Protein AF-A0A397E2P9-F1 (afdb_monomer_lite)

Secondary structure (DSSP, 8-state):
-HHHHHHHHHHHHHHHHT-PPPPPPPP-------------------TT-S--TTGGGTT-TTT-GGGHHHHHHHHHHHHHHHSPPPGGG-SS--HHHHHHHHHHHHHHHHHTT--HHHHHHHHHHHHH-

Foldseek 3Di:
DVVVVVVVVVVVVVVVVPDDDDDDDDDDDDDDDDDPPPPPPPPCPPPPPVDDPCVVVVPVPVVPSVCPVVVVVVCVVVCVVLPQDDCVVPPPDDPVNLVVVLVVVVVVCVVVVHDPVVSVVVSSVVSRD

Structure (mmCIF, N/CA/C/O backbone):
data_AF-A0A397E2P9-F1
#
_entry.id   AF-A0A397E2P9-F1
#
loop_
_atom_site.group_PDB
_atom_site.id
_atom_site.type_symbol
_atom_site.label_atom_id
_atom_site.label_alt_id
_atom_site.label_comp_id
_atom_site.label_asym_id
_atom_site.label_entity_id
_atom_site.label_seq_id
_atom_site.pdbx_PDB_ins_code
_atom_site.Cartn_x
_atom_site.Cartn_y
_atom_site.Cartn_z
_atom_site.occupancy
_atom_site.B_iso_or_equiv
_atom_site.auth_seq_id
_atom_site.auth_comp_id
_atom_site.auth_asym_id
_atom_site.auth_atom_id
_atom_site.pdbx_PDB_model_num
ATOM 1 N N . MET A 1 1 ? -26.644 14.121 -2.549 1.00 48.50 1 MET A N 1
ATOM 2 C CA . MET A 1 1 ? -26.200 15.536 -2.483 1.00 48.50 1 MET A CA 1
ATOM 3 C C . MET A 1 1 ? -24.921 15.722 -1.657 1.00 48.50 1 MET A C 1
ATOM 5 O O . MET A 1 1 ? -24.085 16.514 -2.064 1.00 48.50 1 MET A O 1
ATOM 9 N N . LEU A 1 2 ? -24.716 14.996 -0.544 1.00 47.53 2 LEU A N 1
ATOM 10 C CA . LEU A 1 2 ? -23.482 15.090 0.264 1.00 47.53 2 LEU A CA 1
ATOM 11 C C . LEU A 1 2 ? -22.256 14.393 -0.358 1.00 47.53 2 LEU A C 1
ATOM 13 O O . LEU A 1 2 ? -21.148 14.906 -0.250 1.00 47.53 2 LEU A O 1
ATOM 17 N N . GLU A 1 3 ? -22.427 13.266 -1.050 1.00 47.25 3 GLU A N 1
ATOM 18 C CA . GLU A 1 3 ? -21.304 12.558 -1.695 1.00 47.25 3 GLU A CA 1
ATOM 19 C C . GLU A 1 3 ? -20.738 13.314 -2.896 1.00 47.25 3 GLU A C 1
ATOM 21 O O . GLU A 1 3 ? -19.525 13.434 -3.034 1.00 47.25 3 GLU A O 1
ATOM 26 N N . THR A 1 4 ? -21.602 13.940 -3.697 1.00 51.44 4 THR A N 1
ATOM 27 C CA . THR A 1 4 ? -21.200 14.825 -4.799 1.00 51.44 4 THR A CA 1
ATOM 28 C C . THR A 1 4 ? -20.407 16.039 -4.300 1.00 51.44 4 THR A C 1
ATOM 30 O O . THR A 1 4 ? -19.477 16.481 -4.967 1.00 51.44 4 THR A O 1
ATOM 33 N N . GLN A 1 5 ? -20.705 16.531 -3.089 1.00 51.31 5 GLN A N 1
ATOM 34 C CA . GLN A 1 5 ? -19.965 17.617 -2.434 1.00 51.31 5 GLN A CA 1
ATOM 35 C C . GLN A 1 5 ? -18.584 17.158 -1.931 1.00 51.31 5 GLN A C 1
ATOM 37 O O . GLN A 1 5 ? -17.610 17.907 -2.022 1.00 51.31 5 GLN A O 1
ATOM 42 N N . LYS A 1 6 ? -18.492 15.928 -1.401 1.00 57.28 6 LYS A N 1
ATOM 43 C CA . LYS A 1 6 ? -17.239 15.331 -0.909 1.00 57.28 6 LYS A CA 1
ATOM 44 C C . LYS A 1 6 ? -16.274 15.013 -2.057 1.00 57.28 6 LYS A C 1
ATOM 46 O O . LYS A 1 6 ? -15.089 15.314 -1.940 1.00 57.28 6 LYS A O 1
ATOM 51 N N . VAL A 1 7 ? -16.776 14.473 -3.171 1.00 62.66 7 VAL A N 1
ATOM 52 C CA . VAL A 1 7 ? -15.968 14.168 -4.368 1.00 62.66 7 VAL A CA 1
ATOM 53 C C . VAL A 1 7 ? -15.457 15.453 -5.028 1.00 62.66 7 VAL A C 1
ATOM 55 O O . VAL A 1 7 ? -14.254 15.583 -5.240 1.00 62.66 7 VAL A O 1
ATOM 58 N N . ALA A 1 8 ? -16.323 16.455 -5.221 1.00 63.00 8 ALA A N 1
ATOM 59 C CA . ALA A 1 8 ? -15.925 17.746 -5.790 1.00 63.00 8 ALA A CA 1
ATOM 60 C C . ALA A 1 8 ? -14.863 18.476 -4.943 1.00 63.00 8 ALA A C 1
ATOM 62 O O . ALA A 1 8 ? -13.990 19.152 -5.484 1.00 63.00 8 ALA A O 1
ATOM 63 N N . ARG A 1 9 ? -14.895 18.317 -3.610 1.00 59.22 9 ARG A N 1
ATOM 64 C CA . ARG A 1 9 ? -13.873 18.890 -2.718 1.00 59.22 9 ARG A CA 1
ATOM 65 C C . ARG A 1 9 ? -12.553 18.131 -2.747 1.00 59.22 9 ARG A C 1
ATOM 67 O O . ARG A 1 9 ? -11.511 18.773 -2.679 1.00 59.22 9 ARG A O 1
ATOM 74 N N . ARG A 1 10 ? -12.577 16.803 -2.879 1.00 55.25 10 ARG A N 1
ATOM 75 C CA . ARG A 1 10 ? -11.350 16.005 -3.044 1.00 55.25 10 ARG A CA 1
ATOM 76 C C . ARG A 1 10 ? -10.603 16.399 -4.322 1.00 55.25 10 ARG A C 1
ATOM 78 O O . ARG A 1 10 ? -9.395 16.600 -4.273 1.00 55.25 10 ARG A O 1
ATOM 85 N N . GLU A 1 11 ? -11.316 16.613 -5.427 1.00 52.44 11 GLU A N 1
ATOM 86 C CA . GLU A 1 11 ? -10.719 17.066 -6.696 1.00 52.44 11 GLU A CA 1
ATOM 87 C C . GLU A 1 11 ? -10.179 18.507 -6.649 1.00 52.44 11 GLU A C 1
ATOM 89 O O . GLU A 1 11 ? -9.179 18.821 -7.297 1.00 52.44 11 GLU A O 1
ATOM 94 N N . GLU A 1 12 ? -10.819 19.391 -5.880 1.00 57.06 12 GLU A N 1
ATOM 95 C CA . GLU A 1 12 ? -10.374 20.775 -5.662 1.00 57.06 12 GLU A CA 1
ATOM 96 C C . GLU A 1 12 ? -9.095 20.838 -4.813 1.00 57.06 12 GLU A C 1
ATOM 98 O O . GLU A 1 12 ? -8.192 21.623 -5.105 1.00 57.06 12 GLU A O 1
ATOM 103 N N . VAL A 1 13 ? -8.981 19.980 -3.793 1.00 57.78 13 VAL A N 1
ATOM 104 C CA . VAL A 1 13 ? -7.766 19.863 -2.974 1.00 57.78 13 VAL A CA 1
ATOM 105 C C . VAL A 1 13 ? -6.597 19.388 -3.835 1.00 57.78 13 VAL A C 1
ATOM 107 O O . VAL A 1 13 ? -5.565 20.051 -3.839 1.00 57.78 13 VAL A O 1
ATOM 110 N N . ILE A 1 14 ? -6.791 18.349 -4.657 1.00 52.53 14 ILE A N 1
ATOM 111 C CA . ILE A 1 14 ? -5.767 17.839 -5.590 1.00 52.53 14 ILE A CA 1
ATOM 112 C C . ILE A 1 14 ? -5.315 18.929 -6.580 1.00 52.53 14 ILE A C 1
ATOM 114 O O . ILE A 1 14 ? -4.121 19.081 -6.844 1.00 52.53 14 ILE A O 1
ATOM 118 N N . ARG A 1 15 ? -6.249 19.747 -7.089 1.00 51.78 15 ARG A N 1
ATOM 119 C CA . ARG A 1 15 ? -5.924 20.897 -7.950 1.00 51.78 15 ARG A CA 1
ATOM 120 C C . ARG A 1 15 ? -5.069 21.944 -7.236 1.00 51.78 15 ARG A C 1
ATOM 122 O O . ARG A 1 15 ? -4.126 22.449 -7.840 1.00 51.78 15 ARG A O 1
ATOM 129 N N . ARG A 1 16 ? -5.336 22.243 -5.962 1.00 49.69 16 ARG A N 1
ATOM 130 C CA . ARG A 1 16 ? -4.553 23.221 -5.181 1.00 49.69 16 ARG A CA 1
ATOM 131 C C . ARG A 1 16 ? -3.155 22.727 -4.834 1.00 49.69 16 ARG A C 1
ATOM 133 O O . ARG A 1 16 ? -2.228 23.530 -4.821 1.00 49.69 16 ARG A O 1
ATOM 140 N N . THR A 1 17 ? -2.980 21.426 -4.614 1.00 48.00 17 THR A N 1
ATOM 141 C CA . THR A 1 17 ? -1.653 20.837 -4.370 1.00 48.00 17 THR A CA 1
ATOM 142 C C . THR A 1 17 ? -0.797 20.763 -5.640 1.00 48.00 17 THR A C 1
ATOM 144 O O . THR A 1 17 ? 0.418 20.627 -5.550 1.00 48.00 17 THR A O 1
ATOM 147 N N . SER A 1 18 ? -1.403 20.887 -6.828 1.00 47.97 18 SER A N 1
ATOM 148 C CA . SER A 1 18 ? -0.700 20.768 -8.115 1.00 47.97 18 SER A CA 1
ATOM 149 C C . SER A 1 18 ? -0.002 22.034 -8.639 1.00 47.97 18 SER A C 1
ATOM 151 O O . SER A 1 18 ? 0.622 21.968 -9.696 1.00 47.97 18 SER A O 1
ATOM 153 N N . ILE A 1 19 ? -0.033 23.180 -7.944 1.00 50.38 19 ILE A N 1
ATOM 154 C CA . ILE A 1 19 ? 0.685 24.388 -8.400 1.00 50.38 19 ILE A CA 1
ATOM 155 C C . ILE A 1 19 ? 1.403 25.054 -7.223 1.00 50.38 19 ILE A C 1
ATOM 157 O O . ILE A 1 19 ? 0.858 25.909 -6.527 1.00 50.38 19 ILE A O 1
ATOM 161 N N . GLY A 1 20 ? 2.665 24.674 -7.021 1.00 40.59 20 GLY A N 1
ATOM 162 C CA . GLY A 1 20 ? 3.581 25.403 -6.150 1.00 40.59 20 GLY A CA 1
ATOM 163 C C . GLY A 1 20 ? 3.837 26.811 -6.695 1.00 40.59 20 GLY A C 1
ATOM 164 O O . GLY A 1 20 ? 4.217 26.991 -7.852 1.00 40.59 20 GLY A O 1
ATOM 165 N N . THR A 1 21 ? 3.625 27.831 -5.866 1.00 34.38 21 THR A N 1
ATOM 166 C CA . THR A 1 21 ? 3.936 29.227 -6.202 1.00 34.38 21 THR A CA 1
ATOM 167 C C . THR A 1 21 ? 5.453 29.454 -6.271 1.00 34.38 21 THR A C 1
ATOM 169 O O . THR A 1 21 ? 6.156 29.054 -5.338 1.00 34.38 21 THR A O 1
ATOM 172 N N . PRO A 1 22 ? 5.988 30.147 -7.296 1.00 35.88 22 PRO A N 1
ATOM 173 C CA . PRO A 1 22 ? 7.419 30.410 -7.400 1.00 35.88 22 PRO A CA 1
ATOM 174 C C . PRO A 1 22 ? 7.828 31.548 -6.449 1.00 35.88 22 PRO A C 1
ATOM 176 O O . PRO A 1 22 ? 7.390 32.690 -6.598 1.00 35.88 22 PRO A O 1
ATOM 179 N N . LYS A 1 23 ? 8.697 31.261 -5.470 1.00 35.94 23 LYS A N 1
ATOM 180 C CA . LYS A 1 23 ? 9.383 32.302 -4.683 1.00 35.94 23 LYS A CA 1
ATOM 181 C C . LYS A 1 23 ? 10.466 32.968 -5.547 1.00 35.94 23 LYS A C 1
ATOM 183 O O . LYS A 1 23 ? 11.275 32.303 -6.184 1.00 35.94 23 LYS A O 1
ATOM 188 N N . LYS A 1 24 ? 10.452 34.303 -5.567 1.00 32.59 24 LYS A N 1
ATOM 189 C CA . LYS A 1 24 ? 11.312 35.205 -6.355 1.00 32.59 24 LYS A CA 1
ATOM 190 C C . LYS A 1 24 ? 12.798 35.046 -5.981 1.00 32.59 24 LYS A C 1
ATOM 192 O O . LYS A 1 24 ? 13.158 35.283 -4.832 1.00 32.59 24 LYS A O 1
ATOM 197 N N . LEU A 1 25 ? 13.646 34.686 -6.950 1.00 34.16 25 LEU A N 1
ATOM 198 C CA . LEU A 1 25 ? 15.110 34.616 -6.811 1.00 34.16 25 LEU A CA 1
ATOM 199 C C . LEU A 1 25 ? 15.746 36.018 -6.865 1.00 34.16 25 LEU A C 1
ATOM 201 O O . LEU A 1 25 ? 15.469 36.796 -7.780 1.00 34.16 25 LEU A O 1
ATOM 205 N N . THR A 1 26 ? 16.626 36.326 -5.910 1.00 35.91 26 THR A N 1
ATOM 206 C CA . THR A 1 26 ? 17.633 37.397 -6.011 1.00 35.91 26 THR A CA 1
ATOM 207 C C . THR A 1 26 ? 18.880 36.871 -6.741 1.00 35.91 26 THR A C 1
ATOM 209 O O . THR A 1 26 ? 19.142 35.667 -6.700 1.00 35.91 26 THR A O 1
ATOM 212 N N . PRO A 1 27 ? 19.647 37.718 -7.457 1.00 38.25 27 PRO A N 1
ATOM 213 C CA . PRO A 1 27 ? 20.668 37.234 -8.377 1.00 38.25 27 PRO A CA 1
ATOM 214 C C . PRO A 1 27 ? 22.029 37.1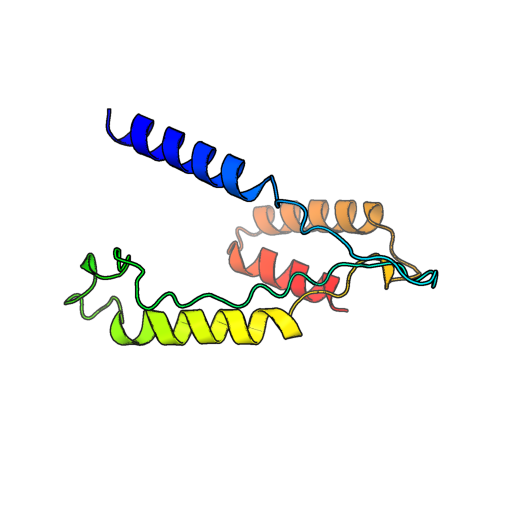16 -7.682 1.00 38.25 27 PRO A C 1
ATOM 216 O O . PRO A 1 27 ? 22.494 38.101 -7.117 1.00 38.25 27 PRO A O 1
ATOM 219 N N . ALA A 1 28 ? 22.686 35.954 -7.782 1.00 31.34 28 ALA A N 1
ATOM 220 C CA . ALA A 1 28 ? 24.110 35.866 -8.130 1.00 31.34 28 ALA A CA 1
ATOM 221 C C . ALA A 1 28 ? 24.629 34.412 -8.230 1.00 31.34 28 ALA A C 1
ATOM 223 O O . ALA A 1 28 ? 24.658 33.676 -7.250 1.00 31.34 28 ALA A O 1
ATOM 224 N N . THR A 1 29 ? 25.207 34.136 -9.406 1.00 32.19 29 THR A N 1
ATOM 225 C CA . THR A 1 29 ? 26.331 33.220 -9.713 1.00 32.19 29 THR A CA 1
ATOM 226 C C . THR A 1 29 ? 26.004 31.773 -10.135 1.00 32.19 29 THR A C 1
ATOM 228 O O . THR A 1 29 ? 25.303 31.063 -9.419 1.00 32.19 29 THR A O 1
ATOM 231 N N . PRO A 1 30 ? 26.514 31.312 -11.304 1.00 39.03 30 PRO A N 1
ATOM 232 C CA . PRO A 1 30 ? 26.113 30.054 -11.920 1.00 39.03 30 PRO A CA 1
ATOM 233 C C . PRO A 1 30 ? 26.988 28.887 -11.446 1.00 39.03 30 PRO A C 1
ATOM 235 O O . PRO A 1 30 ? 28.206 28.893 -11.612 1.00 39.03 30 PRO A O 1
ATOM 238 N N . GLY A 1 31 ? 26.349 27.857 -10.901 1.00 30.73 31 GLY A N 1
ATOM 239 C CA . GLY A 1 31 ? 26.958 26.565 -10.608 1.00 30.73 31 GLY A CA 1
ATOM 240 C C . GLY A 1 31 ? 25.948 25.468 -10.911 1.00 30.73 31 GLY A C 1
ATOM 241 O O . GLY A 1 31 ? 24.911 25.374 -10.261 1.00 30.73 31 GLY A O 1
ATOM 242 N N . LEU A 1 32 ? 26.229 24.693 -11.953 1.00 43.19 32 LEU A N 1
ATOM 243 C CA . LEU A 1 32 ? 25.418 23.589 -12.447 1.00 43.19 32 LEU A CA 1
ATOM 244 C C . LEU A 1 32 ? 25.376 22.471 -11.392 1.00 43.19 32 LEU A C 1
ATOM 246 O O . LEU A 1 32 ? 26.370 21.782 -11.189 1.00 43.19 32 LEU A O 1
ATOM 250 N N . SER A 1 33 ? 24.235 22.280 -10.732 1.00 34.19 33 SER A N 1
ATOM 251 C CA . SER A 1 33 ? 23.950 21.049 -9.996 1.00 34.19 33 SER A CA 1
ATOM 252 C C . SER A 1 33 ? 22.493 20.665 -10.205 1.00 34.19 33 SER A C 1
ATOM 254 O O . SER A 1 33 ? 21.582 21.453 -9.955 1.00 34.19 33 SER A O 1
ATOM 256 N N . SER A 1 34 ? 22.313 19.466 -10.750 1.00 42.19 34 SER A N 1
ATOM 257 C CA . SER A 1 34 ? 21.049 18.781 -10.995 1.00 42.19 34 SER A CA 1
ATOM 258 C C . SER A 1 34 ? 20.234 18.700 -9.702 1.00 42.19 34 SER A C 1
ATOM 260 O O . SER A 1 34 ? 20.455 17.821 -8.872 1.00 42.19 34 SER A O 1
ATOM 262 N N . GLN A 1 35 ? 19.294 19.628 -9.535 1.00 38.03 35 GLN A N 1
ATOM 263 C CA . GLN A 1 35 ? 18.368 19.668 -8.410 1.00 38.03 35 GLN A CA 1
ATOM 264 C C . GLN A 1 35 ? 17.331 18.547 -8.571 1.00 38.03 35 GLN A C 1
ATOM 266 O O . GLN A 1 35 ? 16.290 18.741 -9.197 1.00 38.03 35 GLN A O 1
ATOM 271 N N . ILE A 1 36 ? 17.586 17.375 -7.990 1.00 45.81 36 ILE A N 1
ATOM 272 C CA . ILE A 1 36 ? 16.478 16.566 -7.478 1.00 45.81 36 ILE A CA 1
ATOM 273 C C . ILE A 1 36 ? 16.058 17.292 -6.206 1.00 45.81 36 ILE A C 1
ATOM 275 O O . ILE A 1 36 ? 16.737 17.217 -5.185 1.00 45.81 36 ILE A O 1
ATOM 279 N N . SER A 1 37 ? 14.999 18.096 -6.303 1.00 35.09 37 SER A N 1
ATOM 280 C CA . SER A 1 37 ? 14.384 18.716 -5.138 1.00 35.09 37 SER A CA 1
ATOM 281 C C . SER A 1 37 ? 13.868 17.606 -4.232 1.00 35.09 37 SER A C 1
ATOM 283 O O . SER A 1 37 ? 12.786 17.070 -4.457 1.00 35.09 37 SER A O 1
ATOM 285 N N . THR A 1 38 ? 14.648 17.254 -3.212 1.00 43.66 38 THR A N 1
ATOM 286 C CA . THR A 1 38 ? 14.142 16.550 -2.038 1.00 43.66 38 THR A CA 1
ATOM 287 C C . THR A 1 38 ? 13.095 17.463 -1.418 1.00 43.66 38 THR A C 1
ATOM 289 O O . THR A 1 38 ? 13.421 18.432 -0.733 1.00 43.66 38 THR A O 1
ATOM 292 N N . VAL A 1 39 ? 11.828 17.222 -1.746 1.00 47.28 39 VAL A N 1
ATOM 293 C CA . VAL A 1 39 ? 10.703 17.845 -1.060 1.00 47.28 39 VAL A CA 1
ATOM 294 C C . VAL A 1 39 ? 10.737 17.276 0.351 1.00 47.28 39 VAL A C 1
ATOM 296 O O . VAL A 1 39 ? 10.323 16.146 0.582 1.00 47.28 39 VAL A O 1
ATOM 299 N N . VAL A 1 40 ? 11.311 18.033 1.282 1.00 47.12 40 VAL A N 1
ATOM 300 C CA . VAL A 1 40 ? 11.181 17.745 2.707 1.00 47.12 40 VAL A CA 1
ATOM 301 C C . VAL A 1 40 ? 9.724 18.036 3.049 1.00 47.12 40 VAL A C 1
ATOM 303 O O . VAL A 1 40 ? 9.334 19.189 3.223 1.00 47.12 40 VAL A O 1
ATOM 306 N N . ILE A 1 41 ? 8.896 16.993 3.040 1.00 54.41 41 ILE A N 1
ATOM 307 C CA . ILE A 1 41 ? 7.551 17.046 3.604 1.00 54.41 41 ILE A CA 1
ATOM 308 C C . ILE A 1 41 ? 7.759 16.961 5.113 1.00 54.41 41 ILE A C 1
ATOM 310 O O . ILE A 1 41 ? 7.748 15.881 5.691 1.00 54.41 41 ILE A O 1
ATOM 314 N N . GLU A 1 42 ? 8.039 18.095 5.753 1.00 49.50 42 GLU A N 1
ATOM 315 C CA . GLU A 1 42 ? 7.858 18.165 7.198 1.00 49.50 42 GLU A CA 1
ATOM 316 C C . GLU A 1 42 ? 6.352 18.039 7.441 1.00 49.50 42 GLU A C 1
ATOM 318 O O . GLU A 1 42 ? 5.590 18.844 6.889 1.00 49.50 42 GLU A O 1
ATOM 323 N N . PRO A 1 43 ? 5.879 17.036 8.202 1.00 48.53 43 PRO A N 1
ATOM 324 C CA . PRO A 1 43 ? 4.496 17.039 8.616 1.00 48.53 43 PRO A CA 1
ATOM 325 C C . PRO A 1 43 ? 4.298 18.283 9.458 1.00 48.53 43 PRO A C 1
ATOM 327 O O . PRO A 1 43 ? 4.786 18.383 10.585 1.00 48.53 43 PRO A O 1
ATOM 330 N N . ILE A 1 44 ? 3.574 19.247 8.902 1.00 53.25 44 ILE A N 1
ATOM 331 C CA . ILE A 1 44 ? 2.998 20.295 9.713 1.00 53.25 44 ILE A CA 1
ATOM 332 C C . ILE A 1 44 ? 1.946 19.567 10.549 1.00 53.25 44 ILE A C 1
ATOM 334 O O . ILE A 1 44 ? 0.819 19.339 10.112 1.00 53.25 44 ILE A O 1
ATOM 338 N N . LEU A 1 45 ? 2.342 19.123 11.744 1.00 55.72 45 LEU A N 1
ATOM 339 C CA . LEU A 1 45 ? 1.407 18.828 12.818 1.00 55.72 45 LEU A CA 1
ATOM 340 C C . LEU A 1 45 ? 0.843 20.190 13.220 1.00 55.72 45 LEU A C 1
ATOM 342 O O . LEU A 1 45 ? 1.272 20.787 14.206 1.00 55.72 45 LEU A O 1
ATOM 346 N N . GLU A 1 46 ? -0.010 20.754 12.361 1.00 50.31 46 GLU A N 1
ATOM 347 C CA . GLU A 1 46 ? -0.707 21.998 12.635 1.00 50.31 46 GLU A CA 1
ATOM 348 C C . GLU A 1 46 ? -1.450 21.767 13.944 1.00 50.31 46 GLU A C 1
ATOM 350 O O . GLU A 1 46 ? -2.413 21.005 14.004 1.00 50.31 46 GLU A O 1
ATOM 355 N N . ALA A 1 47 ? -0.984 22.424 15.007 1.00 52.31 47 ALA A N 1
ATOM 356 C CA . ALA A 1 47 ? -1.706 22.517 16.269 1.00 52.31 47 ALA A CA 1
ATOM 357 C C . ALA A 1 47 ? -3.112 23.138 16.081 1.00 52.31 47 ALA A C 1
ATOM 359 O O . ALA A 1 47 ? -3.927 23.063 16.992 1.00 52.31 47 ALA A O 1
ATOM 360 N N . ASP A 1 48 ? -3.383 23.682 14.886 1.00 49.94 48 ASP A N 1
ATOM 361 C CA . ASP A 1 48 ? -4.637 24.272 14.420 1.00 49.94 48 ASP A CA 1
ATOM 362 C C . ASP A 1 48 ? -5.324 23.455 13.300 1.00 49.94 48 ASP A C 1
ATOM 364 O O . ASP A 1 48 ? -6.082 24.007 12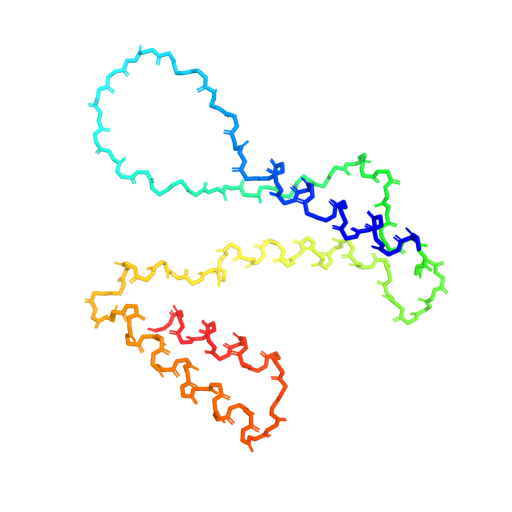.501 1.00 49.94 48 ASP A O 1
ATOM 368 N N . ASN A 1 49 ? -5.120 22.133 13.216 1.00 55.84 49 ASN A N 1
ATOM 369 C CA . ASN A 1 49 ? -6.072 21.305 12.470 1.00 55.84 49 ASN A CA 1
ATOM 370 C C . ASN A 1 49 ? -7.393 21.270 13.257 1.00 55.84 49 ASN A C 1
ATOM 372 O O . ASN A 1 49 ? -7.570 20.474 14.176 1.00 55.84 49 ASN A O 1
ATOM 376 N N . GLU A 1 50 ? -8.325 22.158 12.901 1.00 56.88 50 GLU A N 1
ATOM 377 C CA . GLU A 1 50 ? -9.648 22.291 13.539 1.00 56.88 50 GLU A CA 1
ATOM 378 C C . GLU A 1 50 ? -10.466 20.980 13.492 1.00 56.88 50 GLU A C 1
ATOM 380 O O . GLU A 1 50 ? -11.410 20.797 14.259 1.00 56.88 50 GLU A O 1
ATOM 385 N N . TYR A 1 51 ? -10.081 20.040 12.622 1.00 68.06 51 TYR A N 1
ATOM 386 C CA . TYR A 1 51 ? -10.724 18.742 12.450 1.00 68.06 51 TYR A CA 1
ATOM 387 C C . TYR A 1 51 ? -9.794 17.588 12.836 1.00 68.06 51 TYR A C 1
ATOM 389 O O . TYR A 1 51 ? -8.984 17.123 12.036 1.00 68.06 51 TYR A O 1
ATOM 397 N N . ASP A 1 52 ? -9.977 17.085 14.057 1.00 77.19 52 ASP A N 1
ATOM 398 C CA . ASP A 1 52 ? -9.445 15.798 14.501 1.00 77.19 52 ASP A CA 1
ATOM 399 C C . ASP A 1 52 ? -10.274 14.660 13.883 1.00 77.19 52 ASP A C 1
ATOM 401 O O . ASP A 1 52 ? -11.422 14.423 14.275 1.00 77.19 52 ASP A O 1
ATOM 405 N N . ILE A 1 53 ? -9.701 13.982 12.884 1.00 80.31 53 ILE A N 1
ATOM 406 C CA . ILE A 1 53 ? -10.352 12.884 12.152 1.00 80.31 53 ILE A CA 1
ATOM 407 C C . ILE A 1 53 ? -10.673 11.679 13.044 1.00 80.31 53 ILE A C 1
ATOM 409 O O . ILE A 1 53 ? -11.617 10.954 12.738 1.00 80.31 53 ILE A O 1
ATOM 413 N N . ASP A 1 54 ? -9.961 11.523 14.163 1.00 82.19 54 ASP A N 1
ATOM 414 C CA . ASP A 1 54 ? -10.129 10.417 15.111 1.00 82.19 54 ASP A CA 1
ATOM 415 C C . ASP A 1 54 ? -11.060 10.811 16.276 1.00 82.19 54 ASP A C 1
ATOM 417 O O . ASP A 1 54 ? -11.248 10.064 17.240 1.00 82.19 54 ASP A O 1
ATOM 421 N N . SER A 1 55 ? -11.673 12.002 16.219 1.00 81.94 55 SER A N 1
ATOM 422 C CA . SER A 1 55 ? -12.543 12.504 17.288 1.00 81.94 55 SER A CA 1
ATOM 423 C C . SER A 1 55 ? -13.784 11.640 17.526 1.00 81.94 55 SER A C 1
ATOM 425 O O . SER A 1 55 ? -14.219 11.525 18.671 1.00 81.94 55 SER A O 1
ATOM 427 N N . GLU A 1 56 ? -14.322 11.002 16.484 1.00 81.19 56 GLU A N 1
ATOM 428 C CA . GLU A 1 56 ? -15.470 10.085 16.578 1.00 81.19 56 GLU A CA 1
ATOM 429 C C . GLU A 1 56 ? -15.104 8.743 17.242 1.00 81.19 56 GLU A C 1
ATOM 431 O O . GLU A 1 56 ? -15.973 8.069 17.799 1.00 81.19 56 GLU A O 1
ATOM 436 N N . ASP A 1 57 ? -13.815 8.398 17.273 1.00 83.00 57 ASP A N 1
ATOM 437 C CA . ASP A 1 57 ? -13.295 7.166 17.874 1.00 83.00 57 ASP A CA 1
ATOM 438 C C . ASP A 1 57 ? -12.983 7.315 19.373 1.00 83.00 57 ASP A C 1
ATOM 440 O O . ASP A 1 57 ? -12.718 6.326 20.076 1.00 83.00 57 ASP A O 1
ATOM 444 N N . LYS A 1 58 ? -13.062 8.549 19.895 1.00 79.44 58 LYS A N 1
ATOM 445 C CA . LYS A 1 58 ? -12.874 8.879 21.313 1.00 79.44 58 LYS A CA 1
ATOM 446 C C . LYS A 1 58 ? -13.963 8.229 22.161 1.00 79.44 58 LYS A C 1
ATOM 448 O O . LYS A 1 58 ? -15.047 8.767 22.357 1.00 79.44 58 LYS A O 1
ATOM 453 N N . GLY A 1 59 ? -13.645 7.060 22.707 1.00 76.62 59 GLY A N 1
ATOM 454 C CA . GLY A 1 59 ? -14.544 6.276 23.562 1.00 76.62 59 GLY A CA 1
ATOM 455 C C . GLY A 1 59 ? -14.771 4.848 23.074 1.00 76.62 59 GLY A C 1
ATOM 456 O O . GLY A 1 59 ? -15.316 4.033 23.817 1.00 76.62 59 GLY A O 1
ATOM 457 N N . ILE A 1 60 ? -14.301 4.510 21.871 1.00 82.69 60 ILE A N 1
ATOM 458 C CA . ILE A 1 60 ? -14.274 3.133 21.387 1.00 82.69 60 ILE A CA 1
ATOM 459 C C . ILE A 1 60 ? -12.989 2.481 21.903 1.00 82.69 60 ILE A C 1
ATOM 461 O O . ILE A 1 60 ? -11.901 2.735 21.390 1.00 82.69 60 ILE A O 1
ATOM 465 N N . GLU A 1 61 ? -13.112 1.607 22.906 1.00 79.44 61 GLU A N 1
ATOM 466 C CA . GLU A 1 61 ? -11.974 0.894 23.519 1.00 79.44 61 GLU A CA 1
ATOM 467 C C . GLU A 1 61 ? -11.114 0.143 22.485 1.00 79.44 61 GLU A C 1
ATOM 469 O O . GLU A 1 61 ? -9.905 0.021 22.643 1.00 79.44 61 GLU A O 1
ATOM 474 N N . ARG A 1 62 ? -11.723 -0.310 21.383 1.00 80.62 62 ARG A N 1
ATOM 475 C CA . ARG A 1 62 ? -11.044 -1.049 20.308 1.00 80.62 62 ARG A CA 1
ATOM 476 C C . ARG A 1 62 ? -10.305 -0.178 19.290 1.00 80.62 62 ARG A C 1
ATOM 478 O O . ARG A 1 62 ? -9.550 -0.744 18.508 1.00 80.62 62 ARG A O 1
ATOM 485 N N . SER A 1 63 ? -10.537 1.138 19.255 1.00 78.62 63 SER A N 1
ATOM 486 C CA . SER A 1 63 ? -9.930 2.002 18.227 1.00 78.62 63 SER A CA 1
ATOM 487 C C . SER A 1 63 ? -8.515 2.468 18.594 1.00 78.62 63 SER A C 1
ATOM 489 O O . SER A 1 63 ? -7.767 2.921 17.737 1.00 78.62 63 SER A O 1
ATOM 491 N N . CYS A 1 64 ? -8.101 2.326 19.862 1.00 82.62 64 CYS A N 1
ATOM 492 C CA . CYS A 1 64 ? -6.768 2.744 20.326 1.00 82.62 64 CYS A CA 1
ATOM 493 C C . CYS A 1 64 ? -6.414 4.198 19.939 1.00 82.62 64 CYS A C 1
ATOM 495 O O . CYS A 1 64 ? -5.251 4.516 19.688 1.00 82.62 64 CYS A O 1
ATOM 497 N N . TRP A 1 65 ? -7.419 5.082 19.907 1.00 84.69 65 TRP A N 1
ATOM 498 C CA . TRP A 1 65 ? -7.319 6.457 19.403 1.00 84.69 65 TRP A CA 1
ATOM 499 C C . TRP A 1 65 ? -6.223 7.285 20.092 1.00 84.69 65 TRP A C 1
ATOM 501 O O . TRP A 1 65 ? -5.648 8.182 19.484 1.00 84.69 65 TRP A O 1
ATOM 511 N N . GLN A 1 66 ? -5.879 6.968 21.347 1.00 85.19 66 GLN A N 1
ATOM 512 C CA . GLN A 1 66 ? -4.830 7.667 22.098 1.00 85.19 66 GLN A CA 1
ATOM 513 C C . GLN A 1 66 ? -3.453 7.561 2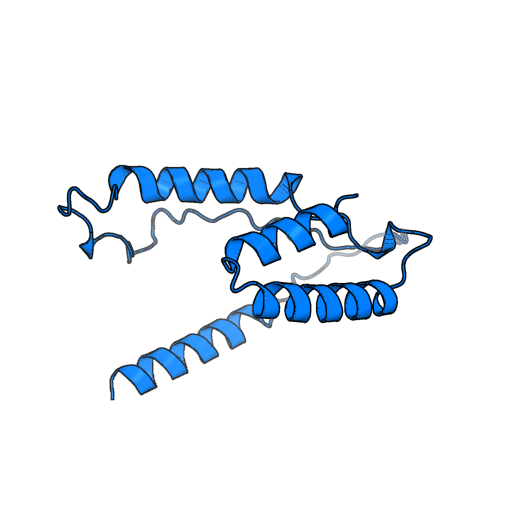1.431 1.00 85.19 66 GLN A C 1
ATOM 515 O O . GLN A 1 66 ? -2.619 8.445 21.614 1.00 85.19 66 GLN A O 1
ATOM 520 N N . TYR A 1 67 ? -3.219 6.492 20.667 1.00 86.75 67 TYR A N 1
ATOM 521 C CA . TYR A 1 67 ? -1.948 6.235 19.998 1.00 86.75 67 TYR A CA 1
ATOM 522 C C . TYR A 1 67 ? -1.936 6.691 18.539 1.00 86.75 67 TYR A C 1
ATOM 524 O O . TYR A 1 67 ? -0.866 6.716 17.940 1.00 86.75 67 TYR A O 1
ATOM 532 N N . ALA A 1 68 ? -3.079 7.063 17.955 1.00 85.62 68 ALA A N 1
ATOM 533 C CA . ALA A 1 68 ? -3.186 7.363 16.526 1.00 85.62 68 ALA A CA 1
ATOM 534 C C . ALA A 1 68 ? -2.195 8.455 16.083 1.00 85.62 68 ALA A C 1
ATOM 536 O O . ALA A 1 68 ? -1.436 8.265 15.130 1.00 85.62 68 ALA A O 1
ATOM 537 N N . ALA A 1 69 ? -2.109 9.547 16.850 1.00 85.00 69 ALA A N 1
ATOM 538 C CA . ALA A 1 69 ? -1.178 10.642 16.585 1.00 85.00 69 ALA A CA 1
ATOM 539 C C . ALA A 1 69 ? 0.301 10.211 16.670 1.00 85.00 69 ALA A C 1
ATOM 541 O O . ALA A 1 69 ? 1.113 10.602 15.830 1.00 85.00 69 ALA A O 1
ATOM 542 N N . GLU A 1 70 ? 0.659 9.393 17.666 1.00 86.88 70 GLU A N 1
ATOM 543 C CA . GLU A 1 70 ? 2.032 8.906 17.852 1.00 86.88 70 GLU A CA 1
ATOM 544 C C . GLU A 1 70 ? 2.425 7.899 16.766 1.00 86.88 70 GLU A C 1
ATOM 546 O O . GLU A 1 70 ? 3.513 7.991 16.201 1.00 86.88 70 GLU A O 1
ATOM 551 N N . ILE A 1 71 ? 1.518 6.983 16.425 1.00 89.38 71 ILE A N 1
ATOM 552 C CA . ILE A 1 71 ? 1.700 5.990 15.365 1.00 89.38 71 ILE A CA 1
ATOM 553 C C . ILE A 1 71 ? 1.902 6.687 14.019 1.00 89.38 71 ILE A C 1
ATOM 555 O O . ILE A 1 71 ? 2.827 6.348 13.283 1.00 89.38 71 ILE A O 1
ATOM 559 N N . HIS A 1 72 ? 1.068 7.678 13.701 1.00 87.44 72 HIS A N 1
ATOM 560 C CA . HIS A 1 72 ? 1.189 8.427 12.455 1.00 87.44 72 HIS A CA 1
ATOM 561 C C . HIS A 1 72 ? 2.523 9.174 12.376 1.00 87.44 72 HIS A C 1
ATOM 563 O O . HIS A 1 72 ? 3.222 9.089 11.368 1.00 87.44 72 HIS A O 1
ATOM 569 N N . LYS A 1 73 ? 2.920 9.842 13.466 1.00 88.62 73 LYS A N 1
ATOM 570 C CA . LYS A 1 73 ? 4.232 10.488 13.558 1.00 88.62 73 LYS A CA 1
ATOM 571 C C . LYS A 1 73 ? 5.368 9.486 13.331 1.00 88.62 73 LYS A C 1
ATOM 573 O O . LYS A 1 73 ? 6.247 9.748 12.518 1.00 88.62 73 LYS A O 1
ATOM 578 N N . TYR A 1 74 ? 5.323 8.334 13.998 1.00 91.06 74 TYR A N 1
ATOM 579 C CA . TYR A 1 74 ? 6.322 7.282 13.829 1.00 91.06 74 TYR A CA 1
ATOM 580 C C . TYR A 1 74 ? 6.419 6.805 12.374 1.00 91.06 74 TYR A C 1
ATOM 582 O O . TYR A 1 74 ? 7.526 6.683 11.854 1.00 91.06 74 TYR A O 1
ATOM 590 N N . TYR A 1 75 ? 5.286 6.576 11.699 1.00 89.31 75 TYR A N 1
ATOM 591 C CA . TYR A 1 75 ? 5.279 6.150 10.297 1.00 89.31 75 TYR A CA 1
ATOM 592 C C . TYR A 1 75 ? 5.933 7.167 9.358 1.00 89.31 75 TYR A C 1
ATOM 594 O O . TYR A 1 75 ? 6.680 6.769 8.466 1.00 89.31 75 TYR A O 1
ATOM 602 N N . LEU A 1 76 ? 5.708 8.460 9.587 1.00 88.12 76 LEU A N 1
ATOM 603 C CA . LEU A 1 76 ? 6.348 9.522 8.811 1.00 88.12 76 LEU A CA 1
ATOM 604 C C . LEU A 1 76 ? 7.855 9.599 9.074 1.00 88.12 76 LEU A C 1
ATOM 606 O O . LEU A 1 76 ? 8.643 9.719 8.135 1.00 88.12 76 LEU A O 1
ATOM 610 N N . ASP A 1 77 ? 8.266 9.463 10.337 1.00 89.56 77 ASP A N 1
ATOM 611 C CA . ASP A 1 77 ? 9.681 9.478 10.720 1.00 89.56 77 ASP A CA 1
ATOM 612 C C . ASP A 1 77 ? 10.454 8.318 10.059 1.00 89.56 77 ASP A C 1
ATOM 614 O O . ASP A 1 77 ? 11.605 8.484 9.641 1.00 89.56 77 ASP A O 1
ATOM 618 N N . ILE A 1 78 ? 9.827 7.141 9.921 1.00 90.12 78 ILE A N 1
ATOM 619 C CA . ILE A 1 78 ? 10.450 5.985 9.261 1.00 90.12 78 ILE A CA 1
ATOM 620 C C . ILE A 1 78 ? 10.304 5.990 7.735 1.00 90.12 78 ILE A C 1
ATOM 622 O O . ILE A 1 78 ? 11.009 5.224 7.081 1.00 90.12 78 ILE A O 1
ATOM 626 N N . GLU A 1 79 ? 9.446 6.813 7.135 1.00 87.12 79 GLU A N 1
ATOM 627 C CA . GLU A 1 79 ? 9.240 6.812 5.680 1.00 87.12 79 GLU A CA 1
ATOM 628 C C . GLU A 1 79 ? 10.508 7.244 4.930 1.00 87.12 79 GLU A C 1
ATOM 630 O O . GLU A 1 79 ? 10.922 6.598 3.967 1.00 87.12 79 GLU A O 1
ATOM 635 N N . VAL A 1 80 ? 11.182 8.283 5.427 1.00 81.31 80 VAL A N 1
ATOM 636 C CA . VAL A 1 80 ? 12.400 8.843 4.822 1.00 81.31 80 VAL A CA 1
ATOM 637 C C . VAL A 1 80 ? 13.522 7.800 4.665 1.00 81.31 80 VAL A C 1
ATOM 639 O O . VAL A 1 80 ? 14.036 7.660 3.554 1.00 81.31 80 VAL A O 1
ATOM 642 N N . PRO A 1 81 ? 13.921 7.032 5.704 1.00 80.69 81 PRO A N 1
ATOM 643 C CA . PRO A 1 81 ? 14.955 6.006 5.554 1.00 80.69 81 PRO A CA 1
ATOM 644 C C . PRO A 1 81 ? 14.500 4.759 4.779 1.00 80.69 81 PRO A C 1
ATOM 646 O O . PRO A 1 81 ? 15.350 4.022 4.277 1.00 80.69 81 PRO A O 1
ATOM 649 N N . HIS A 1 82 ? 13.193 4.489 4.694 1.00 77.94 82 HIS A N 1
ATOM 650 C CA . HIS A 1 82 ? 12.652 3.320 3.984 1.00 77.94 82 HIS A CA 1
ATOM 651 C C . HIS A 1 82 ? 12.228 3.622 2.542 1.00 77.94 82 HIS A C 1
ATOM 653 O O . HIS A 1 82 ? 11.765 2.716 1.837 1.00 77.94 82 HIS A O 1
ATOM 659 N N . HIS A 1 83 ? 12.411 4.862 2.086 1.00 78.06 83 HIS A N 1
ATOM 660 C CA . HIS A 1 83 ? 12.163 5.244 0.707 1.00 78.06 83 HIS A CA 1
ATOM 661 C C . HIS A 1 83 ? 13.109 4.468 -0.228 1.00 78.06 83 HIS A C 1
ATOM 663 O O . HIS A 1 83 ? 14.322 4.451 0.011 1.00 78.06 83 HIS A O 1
ATOM 669 N N . PRO A 1 84 ? 12.593 3.797 -1.276 1.00 73.75 84 PRO A N 1
ATOM 670 C CA . PRO A 1 84 ? 13.445 3.104 -2.233 1.00 73.75 84 PRO A CA 1
ATOM 671 C C . PRO A 1 84 ? 14.388 4.103 -2.907 1.00 73.75 84 PRO A C 1
ATOM 673 O O . PRO A 1 84 ? 14.017 5.250 -3.169 1.00 73.75 84 PRO A O 1
ATOM 676 N N . LEU A 1 85 ? 15.623 3.678 -3.186 1.00 69.25 85 LEU A N 1
ATOM 677 C CA . LEU A 1 85 ? 16.554 4.519 -3.930 1.00 69.25 85 LEU A CA 1
ATOM 678 C C . LEU A 1 85 ? 15.938 4.851 -5.296 1.00 69.25 85 LEU A C 1
ATOM 680 O O . LEU A 1 85 ? 15.280 4.005 -5.908 1.00 69.25 85 LEU A O 1
ATOM 684 N N . PRO A 1 86 ? 16.120 6.083 -5.797 1.00 67.69 86 PRO A N 1
ATOM 685 C CA . PRO A 1 86 ? 15.569 6.444 -7.086 1.00 67.69 86 PRO A CA 1
ATOM 686 C C . PRO A 1 86 ? 16.182 5.526 -8.148 1.00 67.69 86 PRO A C 1
ATOM 688 O O . PRO A 1 86 ? 17.394 5.334 -8.183 1.00 67.69 86 PRO A O 1
ATOM 691 N N . LEU A 1 87 ? 15.342 4.972 -9.027 1.00 66.06 87 LEU A N 1
ATOM 692 C CA . LEU A 1 87 ? 15.715 3.936 -10.002 1.00 66.06 87 LEU A CA 1
ATOM 693 C C . LEU A 1 87 ? 16.919 4.315 -10.892 1.00 66.06 87 LEU A C 1
ATOM 695 O O . LEU A 1 87 ? 17.619 3.447 -11.395 1.00 66.06 87 LEU A O 1
ATOM 699 N N . VAL A 1 88 ? 17.205 5.613 -11.027 1.00 62.09 88 VAL A N 1
ATOM 700 C CA . VAL A 1 88 ? 18.404 6.164 -11.685 1.00 62.09 88 VAL A CA 1
ATOM 701 C C . VAL A 1 88 ? 19.730 5.747 -11.034 1.00 62.09 88 VAL A C 1
ATOM 703 O O . VAL A 1 88 ? 20.777 5.886 -11.659 1.00 62.09 88 VAL A O 1
ATOM 706 N N . ALA A 1 89 ? 19.704 5.262 -9.790 1.00 63.28 89 ALA A N 1
ATOM 707 C CA . ALA A 1 89 ? 20.866 4.736 -9.082 1.00 63.28 89 ALA A CA 1
ATOM 708 C C . ALA A 1 89 ? 21.204 3.289 -9.488 1.00 63.28 89 ALA A C 1
ATOM 710 O O . ALA A 1 89 ? 22.334 2.849 -9.277 1.00 63.28 89 ALA A O 1
ATOM 711 N N . HIS A 1 90 ? 20.263 2.555 -10.095 1.00 68.31 90 HIS A N 1
ATOM 712 C CA . HIS A 1 90 ? 20.503 1.204 -10.597 1.00 68.31 90 HIS A CA 1
ATOM 713 C C . HIS A 1 90 ? 21.045 1.276 -12.029 1.00 68.31 90 HIS A C 1
ATOM 715 O O . HIS A 1 90 ? 20.314 1.556 -12.975 1.00 68.31 90 HIS A O 1
ATOM 721 N N . VAL A 1 91 ? 22.343 1.013 -12.193 1.00 65.81 91 VAL A N 1
ATOM 722 C CA . VAL A 1 91 ? 23.036 1.085 -13.496 1.00 65.81 91 VAL A CA 1
ATOM 723 C C . VAL A 1 91 ? 22.552 0.006 -14.477 1.00 65.81 91 VAL A C 1
ATOM 725 O O . VAL A 1 91 ? 22.537 0.241 -15.684 1.00 65.81 91 VAL A O 1
ATOM 728 N N . ASP A 1 92 ? 22.093 -1.139 -13.965 1.00 68.50 92 ASP A N 1
ATOM 729 C CA . ASP A 1 92 ? 21.780 -2.324 -14.777 1.00 68.50 92 ASP A CA 1
ATOM 730 C C . ASP A 1 92 ? 20.275 -2.567 -14.998 1.00 68.50 92 ASP A C 1
ATOM 732 O O . ASP A 1 92 ? 19.899 -3.415 -15.811 1.00 68.50 92 ASP A O 1
ATOM 736 N N . VAL A 1 93 ? 19.392 -1.837 -14.304 1.00 74.75 93 VAL A N 1
ATOM 737 C CA . VAL A 1 93 ? 17.940 -2.085 -14.338 1.00 74.75 93 VAL A CA 1
ATOM 738 C C . VAL A 1 93 ? 17.204 -0.909 -14.962 1.00 74.75 93 VAL A C 1
ATOM 740 O O . VAL A 1 93 ? 17.212 0.208 -14.457 1.00 74.75 93 VAL A O 1
ATOM 743 N N . ASN A 1 94 ? 16.498 -1.179 -16.059 1.00 79.00 94 ASN A N 1
ATOM 744 C CA . ASN A 1 94 ? 15.648 -0.192 -16.716 1.00 79.00 94 ASN A CA 1
ATOM 745 C C . ASN A 1 94 ? 14.230 -0.187 -16.111 1.00 79.00 94 ASN A C 1
ATOM 747 O O . ASN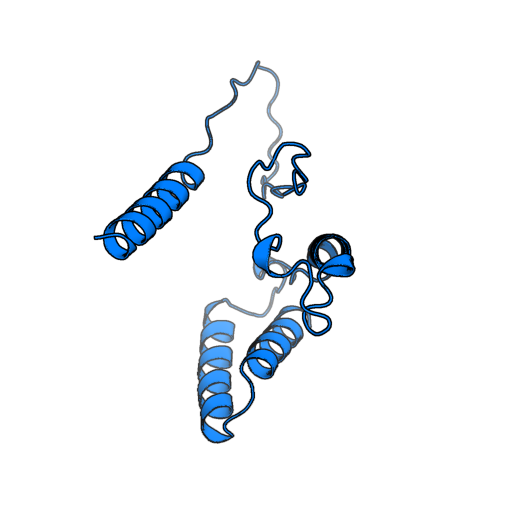 A 1 94 ? 13.695 -1.241 -15.760 1.00 79.00 94 ASN A O 1
ATOM 751 N N . THR A 1 95 ? 13.549 0.964 -16.106 1.00 81.81 95 THR A N 1
ATOM 752 C CA . THR A 1 95 ? 12.143 1.119 -15.669 1.00 81.81 95 THR A CA 1
ATOM 753 C C . THR A 1 95 ? 11.212 0.109 -16.323 1.00 81.81 95 THR A C 1
ATOM 755 O O . THR A 1 95 ? 10.337 -0.451 -15.669 1.00 81.81 95 THR A O 1
ATOM 758 N N . LYS A 1 96 ? 11.448 -0.197 -17.603 1.00 86.06 96 LYS A N 1
ATOM 759 C CA . LYS A 1 96 ? 10.661 -1.187 -18.343 1.00 86.06 96 LYS A CA 1
ATOM 760 C C . LYS A 1 96 ? 10.809 -2.610 -17.786 1.00 86.06 96 LYS A C 1
ATOM 762 O O . LYS A 1 96 ? 9.844 -3.364 -17.814 1.00 86.06 96 LYS A O 1
ATOM 767 N N . MET A 1 97 ? 11.987 -2.980 -17.280 1.00 86.62 97 MET A N 1
ATOM 768 C CA . MET A 1 97 ? 12.225 -4.302 -16.683 1.00 86.62 97 MET A CA 1
ATOM 769 C C . MET A 1 97 ? 11.472 -4.432 -15.359 1.00 86.62 97 MET A C 1
ATOM 771 O O . MET A 1 97 ? 10.796 -5.437 -15.145 1.00 86.62 97 MET A O 1
ATOM 775 N N . ARG A 1 98 ? 11.493 -3.375 -14.534 1.00 89.19 98 ARG A N 1
ATOM 776 C CA . ARG A 1 98 ? 10.681 -3.298 -13.312 1.00 89.19 98 ARG A CA 1
ATOM 777 C C . ARG A 1 98 ? 9.189 -3.422 -13.622 1.00 89.19 98 ARG A C 1
ATOM 779 O O . ARG A 1 98 ? 8.503 -4.182 -12.953 1.00 89.19 98 ARG A O 1
ATOM 786 N N . SER A 1 99 ? 8.688 -2.732 -14.649 1.00 89.50 99 SER A N 1
ATOM 787 C CA . SER A 1 99 ? 7.275 -2.833 -15.041 1.00 89.50 99 SER A CA 1
ATOM 788 C C . SER A 1 99 ? 6.862 -4.266 -15.385 1.00 89.50 99 SER A C 1
ATOM 790 O O . SER A 1 99 ? 5.818 -4.706 -14.923 1.00 89.50 99 SER A O 1
ATOM 792 N N . ILE A 1 100 ? 7.688 -5.003 -16.139 1.00 92.88 100 ILE A N 1
ATOM 793 C CA . ILE A 1 100 ? 7.397 -6.399 -16.510 1.00 92.88 100 ILE A CA 1
ATOM 794 C C . ILE A 1 100 ? 7.430 -7.319 -15.279 1.00 92.88 100 ILE A C 1
ATOM 796 O O . ILE A 1 100 ? 6.585 -8.199 -15.143 1.00 92.88 100 ILE A O 1
ATOM 800 N N . LEU A 1 101 ? 8.386 -7.115 -14.366 1.00 92.56 101 LEU A N 1
ATOM 801 C CA . LEU A 1 101 ? 8.486 -7.907 -13.139 1.00 92.56 101 LEU A CA 1
ATOM 802 C C . LEU A 1 101 ? 7.279 -7.692 -12.215 1.00 92.56 101 LEU A C 1
ATOM 804 O O . LEU A 1 101 ? 6.736 -8.656 -11.681 1.00 92.56 101 LEU A O 1
ATOM 808 N N . VAL A 1 102 ? 6.866 -6.436 -12.029 1.00 93.06 102 VAL A N 1
ATOM 809 C CA . VAL A 1 102 ? 5.723 -6.093 -11.172 1.00 93.06 102 VAL A CA 1
ATOM 810 C C . VAL A 1 102 ? 4.418 -6.623 -11.765 1.00 93.06 102 VAL A C 1
ATOM 812 O O . VAL A 1 102 ? 3.605 -7.151 -11.016 1.00 93.06 102 VAL A O 1
ATOM 815 N N . ASP A 1 103 ? 4.241 -6.555 -13.086 1.00 94.31 103 ASP A N 1
ATOM 816 C CA . ASP A 1 103 ? 3.083 -7.130 -13.787 1.00 94.31 103 ASP A CA 1
ATOM 817 C C . ASP A 1 103 ? 2.954 -8.641 -13.512 1.00 94.31 103 ASP A C 1
ATOM 819 O O . ASP A 1 103 ? 1.920 -9.115 -13.043 1.00 94.31 103 ASP A O 1
ATOM 823 N N . TRP A 1 104 ? 4.059 -9.384 -13.639 1.00 95.31 104 TRP A N 1
ATOM 824 C CA . TRP A 1 104 ? 4.092 -10.802 -13.266 1.00 95.31 104 TRP A CA 1
ATOM 825 C C . TRP A 1 104 ? 3.801 -11.038 -11.774 1.00 95.31 104 TRP A C 1
ATOM 827 O O . TRP A 1 104 ? 3.109 -11.992 -11.411 1.00 95.31 104 TRP A O 1
ATOM 837 N N . LEU A 1 105 ? 4.317 -10.182 -10.887 1.00 95.44 105 LEU A N 1
ATOM 838 C CA . LEU A 1 105 ? 4.112 -10.315 -9.443 1.00 95.44 105 LEU A CA 1
ATOM 839 C C . LEU A 1 105 ? 2.641 -10.104 -9.053 1.00 95.44 105 LEU A C 1
ATOM 841 O O . LEU A 1 105 ? 2.146 -10.771 -8.143 1.00 95.44 105 LEU A O 1
ATOM 845 N N . VAL A 1 106 ? 1.937 -9.218 -9.760 1.00 95.50 106 VAL A N 1
ATOM 846 C CA . VAL A 1 106 ? 0.497 -8.984 -9.596 1.00 95.50 106 VAL A CA 1
ATOM 847 C C . VAL A 1 106 ? -0.301 -10.227 -9.995 1.00 95.50 106 VAL A C 1
ATOM 849 O O . VAL A 1 106 ? -1.157 -10.670 -9.228 1.00 95.50 106 VAL A O 1
ATOM 852 N N . ASP A 1 107 ? 0.027 -10.858 -11.123 1.00 95.31 107 ASP A N 1
ATOM 853 C CA . ASP A 1 107 ? -0.620 -12.109 -11.543 1.00 95.31 107 ASP A CA 1
ATOM 854 C C . ASP A 1 107 ? -0.421 -13.236 -10.519 1.00 95.31 107 ASP A C 1
ATOM 856 O O . ASP A 1 107 ? -1.351 -13.984 -10.196 1.00 95.31 107 ASP A O 1
ATOM 860 N N . VAL A 1 108 ? 0.786 -13.350 -9.957 1.00 95.44 108 VAL A N 1
ATOM 861 C CA . VAL A 1 108 ? 1.090 -14.304 -8.880 1.00 95.44 108 VAL A CA 1
ATOM 862 C C . VAL A 1 108 ? 0.288 -13.983 -7.620 1.00 95.44 108 VAL A C 1
ATOM 864 O O . VAL A 1 108 ? -0.296 -14.886 -7.019 1.00 95.44 108 VAL A O 1
ATOM 867 N N . HIS A 1 109 ? 0.227 -12.711 -7.231 1.00 95.19 109 HIS A N 1
ATOM 868 C CA . HIS A 1 109 ? -0.527 -12.251 -6.069 1.00 95.19 109 HIS A CA 1
ATOM 869 C C . HIS A 1 109 ? -2.014 -12.630 -6.169 1.00 95.19 109 HIS A C 1
ATOM 871 O O . HIS A 1 109 ? -2.555 -13.222 -5.230 1.00 95.19 109 HIS A O 1
ATOM 877 N N . TYR A 1 110 ? -2.637 -12.393 -7.330 1.00 94.56 110 TYR A N 1
ATOM 878 C CA . TYR A 1 110 ? -4.021 -12.795 -7.591 1.00 94.56 110 TYR A CA 1
ATOM 879 C C . TYR A 1 110 ? -4.197 -14.313 -7.627 1.00 94.56 110 TYR A C 1
ATOM 881 O O . TYR A 1 110 ? -5.163 -14.836 -7.076 1.00 94.56 110 TYR A O 1
ATOM 889 N N . LYS A 1 111 ? -3.251 -15.051 -8.219 1.00 96.00 111 LYS A N 1
ATOM 890 C CA . LYS A 1 111 ? -3.322 -16.518 -8.290 1.00 96.00 111 LYS A CA 1
ATOM 891 C C . LYS A 1 111 ? -3.366 -17.179 -6.910 1.00 96.00 111 LYS A C 1
ATOM 893 O O . LYS A 1 111 ? -4.020 -18.209 -6.753 1.00 96.00 111 LYS A O 1
ATOM 898 N N . TYR A 1 112 ? -2.664 -16.610 -5.933 1.00 95.44 112 TYR A N 1
ATOM 899 C CA . TYR A 1 112 ? -2.592 -17.145 -4.572 1.00 95.44 112 TYR A CA 1
ATOM 900 C C . TYR A 1 112 ? -3.537 -16.451 -3.578 1.00 95.44 112 TYR A C 1
ATOM 902 O O . TYR A 1 112 ? -3.531 -16.831 -2.409 1.00 95.44 112 TYR A O 1
ATOM 910 N N . ASN A 1 113 ? -4.357 -15.484 -4.017 1.00 93.12 113 ASN A N 1
ATOM 911 C CA . ASN A 1 113 ? -5.245 -14.683 -3.158 1.00 93.12 113 ASN A CA 1
ATOM 912 C C . ASN A 1 113 ? -4.528 -14.149 -1.904 1.00 93.12 113 ASN A C 1
ATOM 914 O O . ASN A 1 113 ? -5.012 -14.290 -0.778 1.00 93.12 113 ASN A O 1
ATOM 918 N N . LEU A 1 114 ? -3.330 -13.596 -2.097 1.00 94.38 114 LEU A N 1
ATOM 919 C CA . LEU A 1 114 ? -2.547 -13.029 -1.002 1.00 94.38 114 LEU A CA 1
ATOM 920 C C . LEU A 1 114 ? -3.158 -11.704 -0.522 1.00 94.38 114 LEU A C 1
ATOM 922 O O . LEU A 1 114 ? -3.993 -11.094 -1.182 1.00 94.38 114 LEU A O 1
ATOM 926 N N . LEU A 1 115 ? -2.705 -11.242 0.639 1.00 94.81 115 LEU A N 1
ATOM 927 C CA . LEU A 1 115 ? -3.081 -9.947 1.194 1.00 94.81 115 LEU A CA 1
ATOM 928 C C . LEU A 1 115 ? -2.411 -8.804 0.425 1.00 94.81 115 LEU A C 1
ATOM 930 O O . LEU A 1 115 ? -1.226 -8.896 0.096 1.00 94.81 115 LEU A O 1
ATOM 934 N N . GLU A 1 116 ? -3.132 -7.713 0.165 1.00 93.25 116 GLU A N 1
ATOM 935 C CA . GLU A 1 116 ? -2.603 -6.551 -0.569 1.00 93.25 116 GLU A CA 1
ATOM 936 C C . GLU A 1 116 ? -1.321 -6.006 0.077 1.00 93.25 116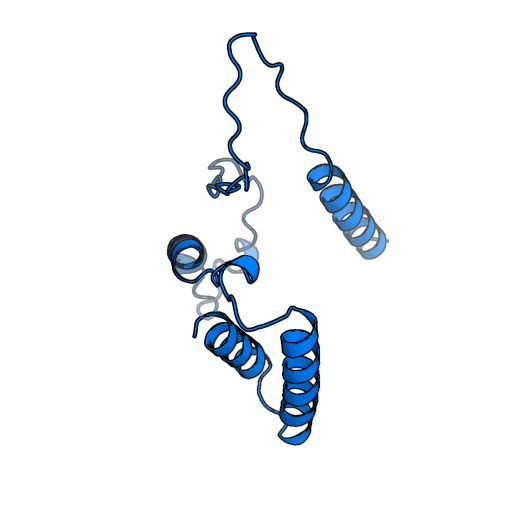 GLU A C 1
ATOM 938 O O . GLU A 1 116 ? -0.387 -5.603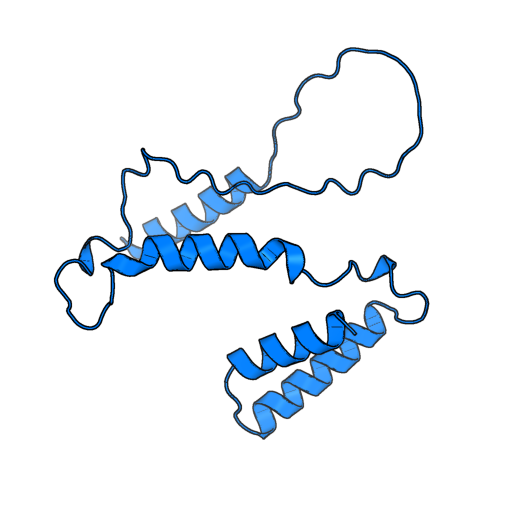 -0.619 1.00 93.25 116 GLU A O 1
ATOM 943 N N . GLN A 1 117 ? -1.221 -6.067 1.410 1.00 94.06 117 GLN A N 1
ATOM 944 C CA . GLN A 1 117 ? -0.018 -5.671 2.145 1.00 94.06 117 GLN A CA 1
ATOM 945 C C . GLN A 1 117 ? 1.219 -6.471 1.699 1.00 94.06 117 GLN A C 1
ATOM 947 O O . GLN A 1 117 ? 2.314 -5.917 1.618 1.00 94.06 117 GLN A O 1
ATOM 952 N N . THR A 1 118 ? 1.063 -7.753 1.350 1.00 94.94 118 THR A N 1
ATOM 953 C CA . THR A 1 118 ? 2.162 -8.609 0.880 1.00 94.94 118 THR A CA 1
ATOM 954 C C . THR A 1 118 ? 2.736 -8.122 -0.448 1.00 94.94 118 THR A C 1
ATOM 956 O O . THR A 1 118 ? 3.954 -8.133 -0.613 1.00 94.94 118 THR A O 1
ATOM 959 N N . LEU A 1 119 ? 1.891 -7.660 -1.377 1.00 94.06 119 LEU A N 1
ATOM 960 C CA . LEU A 1 119 ? 2.349 -7.120 -2.661 1.00 94.06 119 LEU A CA 1
ATOM 961 C C . LEU A 1 119 ? 3.178 -5.846 -2.455 1.00 94.06 119 LEU A C 1
ATOM 963 O O . LEU A 1 119 ? 4.272 -5.730 -3.004 1.00 94.06 119 LEU A O 1
ATOM 967 N N . HIS A 1 120 ? 2.693 -4.926 -1.617 1.00 92.00 120 HIS A N 1
ATOM 968 C CA . HIS A 1 120 ? 3.394 -3.675 -1.315 1.00 92.00 120 HIS A CA 1
ATOM 969 C C . HIS A 1 120 ? 4.757 -3.924 -0.658 1.00 92.00 120 HIS A C 1
ATOM 971 O O . HIS A 1 120 ? 5.753 -3.318 -1.054 1.00 92.00 120 HIS A O 1
ATOM 977 N N . ILE A 1 121 ? 4.825 -4.861 0.295 1.00 92.00 121 ILE A N 1
ATOM 978 C CA . ILE A 1 121 ? 6.085 -5.244 0.947 1.00 92.00 121 ILE A CA 1
ATOM 979 C C . ILE A 1 121 ? 7.044 -5.896 -0.058 1.00 92.00 121 ILE A C 1
ATOM 981 O O . ILE A 1 121 ? 8.226 -5.562 -0.072 1.00 92.00 121 ILE A O 1
ATOM 985 N N . ALA A 1 122 ? 6.556 -6.795 -0.918 1.00 92.69 122 ALA A N 1
ATOM 986 C CA . ALA A 1 122 ? 7.390 -7.468 -1.912 1.00 92.69 122 ALA A CA 1
ATOM 987 C C . ALA A 1 122 ? 8.002 -6.478 -2.917 1.00 92.69 122 ALA A C 1
ATOM 989 O O . ALA A 1 122 ? 9.199 -6.552 -3.189 1.00 92.69 122 ALA A O 1
ATOM 990 N N . VAL A 1 123 ? 7.214 -5.519 -3.417 1.00 91.00 123 VAL A N 1
ATOM 991 C CA . VAL A 1 123 ? 7.716 -4.464 -4.313 1.00 91.00 123 VAL A CA 1
ATOM 992 C C . VAL A 1 123 ? 8.727 -3.568 -3.595 1.00 91.00 123 VAL A C 1
ATOM 994 O O . VAL A 1 123 ? 9.781 -3.290 -4.157 1.00 91.00 123 VAL A O 1
ATOM 997 N N . ASN A 1 124 ? 8.462 -3.169 -2.345 1.00 88.69 124 ASN A N 1
ATOM 998 C CA . ASN A 1 124 ? 9.418 -2.377 -1.564 1.00 88.69 124 ASN A CA 1
ATOM 999 C C . ASN A 1 124 ? 10.746 -3.120 -1.336 1.00 88.69 124 ASN A C 1
ATOM 1001 O O . ASN A 1 124 ? 11.804 -2.498 -1.367 1.00 88.69 124 ASN A O 1
ATOM 1005 N N . LEU A 1 125 ? 10.707 -4.441 -1.139 1.00 88.38 125 LEU A N 1
ATOM 1006 C CA . LEU A 1 125 ? 11.911 -5.249 -0.959 1.00 88.38 125 LEU A CA 1
ATOM 1007 C C . LEU A 1 125 ? 12.732 -5.347 -2.252 1.00 88.38 125 LEU A C 1
ATOM 1009 O O . LEU A 1 125 ? 13.951 -5.226 -2.198 1.00 88.38 125 LEU A O 1
ATOM 1013 N N . ILE A 1 126 ? 12.066 -5.532 -3.395 1.00 87.94 126 ILE A N 1
ATOM 1014 C CA . ILE A 1 126 ? 12.712 -5.580 -4.716 1.00 87.94 126 ILE A CA 1
ATOM 1015 C C . ILE A 1 126 ? 13.318 -4.220 -5.079 1.00 87.94 126 ILE A C 1
ATOM 1017 O O . ILE A 1 126 ? 14.425 -4.168 -5.590 1.00 87.94 126 ILE A O 1
ATOM 1021 N N . ASP A 1 127 ? 12.625 -3.115 -4.802 1.00 84.12 127 ASP A N 1
ATOM 1022 C CA . ASP A 1 127 ? 13.116 -1.778 -5.163 1.00 84.12 127 ASP A CA 1
ATOM 1023 C C . ASP A 1 127 ? 14.277 -1.290 -4.275 1.00 84.12 127 ASP A C 1
ATOM 1025 O O . ASP A 1 127 ? 14.939 -0.309 -4.607 1.00 84.12 127 ASP A O 1
ATOM 1029 N N . ARG A 1 128 ? 14.524 -1.937 -3.129 1.00 81.06 128 ARG A N 1
ATOM 1030 C CA . ARG A 1 128 ? 15.623 -1.590 -2.211 1.00 81.06 128 ARG A CA 1
ATOM 1031 C C . ARG A 1 128 ? 16.901 -2.402 -2.433 1.00 81.06 128 ARG A C 1
ATOM 1033 O O . ARG A 1 128 ? 17.945 -1.978 -1.933 1.00 81.06 128 ARG A O 1
ATOM 1040 N N . HIS A 1 129 ? 16.823 -3.551 -3.103 1.00 76.88 129 HIS A N 1
ATOM 1041 C CA . HIS A 1 129 ? 17.915 -4.522 -3.242 1.00 76.88 129 HIS A CA 1
ATOM 1042 C C . HIS A 1 129 ? 18.281 -4.745 -4.707 1.00 76.88 129 HIS A C 1
ATOM 1044 O O . HIS A 1 129 ? 19.491 -4.650 -5.012 1.00 76.88 129 HIS A O 1
#

Radius of gyration: 20.95 Å; chains: 1; bounding box: 53×54×42 Å

Sequence (129 aa):
MLETQKVARREEVIRRTSIGTPKKLTPATPGLSSQISTVVIEPILEADNEYDIDSEDKGIERSCWQYAAEIHKYYLDIEVPHHPLPLVAHVDVNTKMRSILVDWLVDVHYKYNLLEQTLHIAVNLIDRH

InterPro domains:
  IPR006671 Cyclin, N-terminal [PF00134] (73-128)
  IPR036915 Cyclin-like superfamily [SSF47954] (63-128)
  IPR039361 Cyclin [PTHR10177] (50-128)

Organism: Aphanomyces astaci (NCBI:txid112090)

pLDDT: mean 70.06, std 20.56, range [30.73, 96.0]